Protein AF-A0A5K1CLY9-F1 (afdb_monomer_lite)

Structure (mmCIF, N/CA/C/O backbone):
data_AF-A0A5K1CLY9-F1
#
_entry.id   AF-A0A5K1CLY9-F1
#
loop_
_atom_site.group_PDB
_atom_site.id
_atom_site.type_symbol
_atom_site.label_atom_id
_atom_site.label_alt_id
_atom_site.label_comp_id
_atom_site.label_asym_id
_atom_site.label_entity_id
_atom_site.label_seq_id
_atom_site.pdbx_PDB_ins_code
_atom_site.Cartn_x
_atom_site.Cartn_y
_atom_site.Cartn_z
_atom_site.occupancy
_atom_site.B_iso_or_equiv
_atom_site.auth_seq_id
_atom_site.auth_comp_id
_atom_site.auth_asym_id
_atom_site.auth_atom_id
_atom_site.pdbx_PDB_model_num
ATOM 1 N N . LYS A 1 1 ? 11.646 -19.4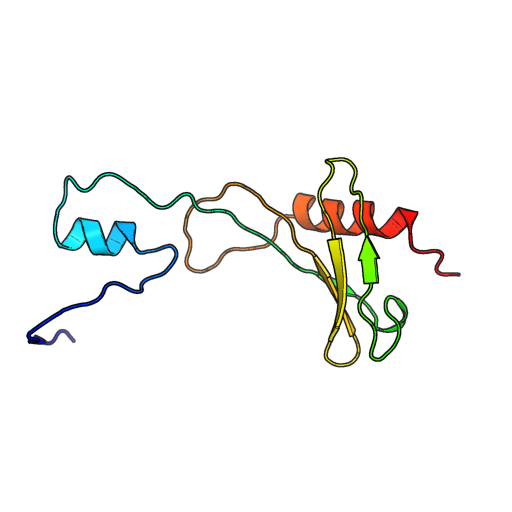06 -21.371 1.00 83.62 1 LYS A N 1
ATOM 2 C CA . LYS A 1 1 ? 11.862 -19.312 -22.835 1.00 83.62 1 LYS A CA 1
ATOM 3 C C . LYS A 1 1 ? 11.765 -17.842 -23.182 1.00 83.62 1 LYS A C 1
ATOM 5 O O . LYS A 1 1 ? 10.761 -17.243 -22.827 1.00 83.62 1 LYS A O 1
ATOM 10 N N . GLU A 1 2 ? 12.810 -17.274 -23.761 1.00 93.75 2 GLU A N 1
ATOM 11 C CA . GLU A 1 2 ? 12.863 -15.852 -24.111 1.00 93.75 2 GLU A CA 1
ATOM 12 C C . GLU A 1 2 ? 12.391 -15.647 -25.554 1.00 93.75 2 GLU A C 1
ATOM 14 O O . GLU A 1 2 ? 12.412 -16.592 -26.352 1.00 93.75 2 GLU A O 1
ATOM 19 N N . PHE A 1 3 ? 11.902 -14.446 -25.859 1.00 96.06 3 PHE A N 1
ATOM 20 C CA . PHE A 1 3 ? 11.461 -14.055 -27.194 1.00 96.06 3 PHE A CA 1
ATOM 21 C C . PHE A 1 3 ? 11.641 -12.550 -27.399 1.00 96.06 3 PHE A C 1
ATOM 23 O O . PHE A 1 3 ? 11.435 -11.764 -26.474 1.00 96.06 3 PHE A O 1
ATOM 30 N N . ASP A 1 4 ? 11.986 -12.165 -28.624 1.00 96.50 4 ASP A N 1
ATOM 31 C CA . ASP A 1 4 ? 12.149 -10.765 -29.008 1.00 96.50 4 ASP A CA 1
ATOM 32 C C . ASP A 1 4 ? 10.793 -10.122 -29.327 1.00 96.50 4 ASP A C 1
ATOM 34 O O . ASP A 1 4 ? 9.933 -10.722 -29.980 1.00 96.50 4 ASP A O 1
ATOM 38 N N . VAL A 1 5 ? 10.605 -8.878 -28.879 1.00 96.19 5 VAL A N 1
ATOM 39 C CA . VAL A 1 5 ? 9.398 -8.076 -29.126 1.00 96.19 5 VAL A CA 1
ATOM 40 C C . VAL A 1 5 ? 9.807 -6.718 -29.686 1.00 96.19 5 VAL A C 1
ATOM 42 O O . VAL A 1 5 ? 10.687 -6.057 -29.142 1.00 96.19 5 VAL A O 1
ATOM 45 N N . TYR A 1 6 ? 9.135 -6.276 -30.751 1.00 97.00 6 TYR A N 1
ATOM 46 C CA . TYR A 1 6 ? 9.404 -5.001 -31.420 1.00 97.00 6 TYR A CA 1
ATOM 47 C C . TYR A 1 6 ? 8.166 -4.103 -31.381 1.00 97.00 6 TYR A C 1
ATOM 49 O O . TYR A 1 6 ? 7.052 -4.553 -31.650 1.00 97.00 6 TYR A O 1
ATOM 57 N N . ALA A 1 7 ? 8.357 -2.818 -31.085 1.00 97.44 7 ALA A N 1
ATOM 58 C CA . ALA A 1 7 ? 7.294 -1.818 -31.059 1.00 97.44 7 ALA A CA 1
ATOM 59 C C . ALA A 1 7 ? 7.830 -0.448 -31.495 1.00 97.44 7 ALA A C 1
ATOM 61 O O . ALA A 1 7 ? 9.021 -0.172 -31.374 1.00 97.44 7 ALA A O 1
ATOM 62 N N . LYS A 1 8 ? 6.944 0.433 -31.983 1.00 98.31 8 LYS A N 1
ATOM 63 C CA . LYS A 1 8 ? 7.310 1.828 -32.305 1.00 98.31 8 LYS A CA 1
ATOM 64 C C . LYS A 1 8 ? 7.540 2.674 -31.049 1.00 98.31 8 LYS A C 1
ATOM 66 O O . LYS A 1 8 ? 8.300 3.632 -31.093 1.00 98.31 8 LYS A O 1
ATOM 71 N N . VAL A 1 9 ? 6.842 2.342 -29.964 1.00 97.88 9 VAL A N 1
ATOM 72 C CA . VAL A 1 9 ? 6.873 3.041 -28.675 1.00 97.88 9 VAL A CA 1
ATOM 73 C C . VAL A 1 9 ? 6.718 2.000 -27.568 1.00 97.88 9 VAL A C 1
ATOM 75 O O . VAL A 1 9 ? 5.923 1.071 -27.712 1.00 97.88 9 VAL A O 1
ATOM 78 N N . ILE A 1 10 ? 7.458 2.169 -26.472 1.00 95.75 10 ILE A N 1
ATOM 79 C CA . ILE A 1 10 ? 7.376 1.343 -25.262 1.00 95.75 10 ILE A CA 1
ATOM 80 C C . ILE A 1 10 ? 6.988 2.258 -24.098 1.00 95.75 10 ILE A C 1
ATOM 82 O O . ILE A 1 10 ? 7.607 3.303 -23.905 1.00 95.75 10 ILE A O 1
ATOM 86 N N . VAL A 1 11 ? 5.969 1.872 -23.325 1.00 97.19 11 VAL A N 1
ATOM 87 C CA . VAL A 1 11 ? 5.524 2.600 -22.126 1.00 97.19 11 VAL A CA 1
ATOM 88 C C . VAL A 1 11 ? 5.855 1.770 -20.890 1.00 97.19 11 VAL A C 1
ATOM 90 O O . VAL A 1 11 ? 5.418 0.627 -20.775 1.00 97.19 11 VAL A O 1
ATOM 93 N N . ASN A 1 12 ? 6.607 2.352 -19.955 1.00 96.94 12 ASN A N 1
ATOM 94 C CA . ASN A 1 12 ? 6.871 1.747 -18.652 1.00 96.94 12 ASN A CA 1
ATOM 95 C C . ASN A 1 12 ? 5.737 2.095 -17.674 1.00 96.94 12 ASN A C 1
ATOM 97 O O . ASN A 1 12 ? 5.650 3.226 -17.204 1.00 96.94 12 ASN A O 1
ATOM 101 N N . ALA A 1 13 ? 4.888 1.114 -17.370 1.00 97.31 13 ALA A N 1
ATOM 102 C CA . ALA A 1 13 ? 3.798 1.217 -16.398 1.00 97.31 13 ALA A CA 1
ATOM 103 C C . ALA A 1 13 ? 3.991 0.243 -15.217 1.00 97.31 13 ALA A C 1
ATOM 105 O O . ALA A 1 13 ? 3.028 -0.312 -14.696 1.00 97.31 13 ALA A O 1
ATOM 106 N N . ALA A 1 14 ? 5.239 0.006 -14.798 1.00 96.50 14 ALA A N 1
ATOM 107 C CA . ALA A 1 14 ? 5.588 -1.004 -13.793 1.00 96.50 14 ALA A CA 1
ATOM 108 C C . ALA A 1 14 ? 5.314 -0.594 -12.325 1.00 96.50 14 ALA A C 1
ATOM 110 O O . ALA A 1 14 ? 5.788 -1.253 -11.399 1.00 96.50 14 ALA A O 1
ATOM 111 N N . GLY A 1 15 ? 4.568 0.492 -12.090 1.00 96.19 15 GLY A N 1
ATOM 112 C CA . GLY A 1 15 ? 4.206 0.967 -10.750 1.00 96.19 15 GLY A CA 1
ATOM 113 C C . GLY A 1 15 ? 5.437 1.191 -9.853 1.00 96.19 15 GLY A C 1
ATOM 114 O O . GLY A 1 15 ? 6.349 1.909 -10.273 1.00 96.19 15 GLY A O 1
ATOM 115 N N . PRO A 1 16 ? 5.515 0.578 -8.653 1.00 96.50 16 PRO A N 1
ATOM 116 C CA . PRO A 1 16 ? 6.668 0.742 -7.763 1.00 96.50 16 PRO A CA 1
ATOM 117 C C . PRO A 1 16 ? 7.980 0.238 -8.388 1.00 96.50 16 PRO A C 1
ATOM 119 O O . PRO A 1 16 ? 9.048 0.728 -8.048 1.00 96.50 16 PRO A O 1
ATOM 122 N N . PHE A 1 17 ? 7.923 -0.672 -9.365 1.00 97.00 17 PHE A N 1
ATOM 123 C CA . PHE A 1 17 ? 9.096 -1.208 -10.062 1.00 97.00 17 PHE A CA 1
ATOM 124 C C . PHE A 1 17 ? 9.572 -0.324 -11.226 1.00 97.00 17 PHE A C 1
ATOM 126 O O . PHE A 1 17 ? 10.439 -0.728 -11.997 1.00 97.00 17 PHE A O 1
ATOM 133 N N . CYS A 1 18 ? 9.029 0.886 -11.388 1.00 97.25 18 CYS A N 1
ATOM 134 C CA . CYS A 1 18 ? 9.380 1.773 -12.497 1.00 97.25 18 CYS A CA 1
ATOM 135 C C . CYS A 1 18 ? 10.899 1.984 -12.626 1.00 97.25 18 CYS A C 1
ATOM 137 O O . CYS A 1 18 ? 11.438 1.866 -13.728 1.00 97.25 18 CYS A O 1
ATOM 139 N N . ASP A 1 19 ? 11.602 2.210 -11.513 1.00 97.00 19 ASP A N 1
ATOM 140 C CA . ASP A 1 19 ? 13.049 2.448 -11.522 1.00 97.00 19 ASP A CA 1
ATOM 141 C C . ASP A 1 19 ? 13.875 1.217 -11.911 1.00 97.00 19 ASP A C 1
ATOM 143 O O . ASP A 1 19 ? 14.915 1.370 -12.552 1.00 97.00 19 ASP A O 1
ATOM 147 N N . SER A 1 20 ? 13.422 -0.005 -11.602 1.00 95.75 20 SER A N 1
ATOM 148 C CA . SER A 1 20 ? 14.138 -1.209 -12.049 1.00 95.75 20 SER A CA 1
ATOM 149 C C . SER A 1 20 ? 14.057 -1.358 -13.568 1.00 95.75 20 SER A C 1
ATOM 151 O O . SER A 1 20 ? 15.072 -1.627 -14.205 1.00 95.75 20 SER A O 1
ATOM 153 N N . VAL A 1 21 ? 12.891 -1.078 -14.158 1.00 96.69 21 VAL A N 1
ATOM 154 C CA . VAL A 1 21 ? 12.697 -1.089 -15.615 1.00 96.69 21 VAL A CA 1
ATOM 155 C C . VAL A 1 21 ? 13.473 0.046 -16.288 1.00 96.69 21 VAL A C 1
ATOM 157 O O . VAL A 1 21 ? 14.100 -0.175 -17.321 1.00 96.69 21 VAL A O 1
ATOM 160 N N . ARG A 1 22 ? 13.505 1.251 -15.699 1.00 97.31 22 ARG A N 1
ATOM 161 C CA . ARG A 1 22 ? 14.313 2.373 -16.220 1.00 97.31 22 ARG A CA 1
ATOM 162 C C . ARG A 1 22 ? 15.797 2.012 -16.286 1.00 97.31 22 ARG A C 1
ATOM 164 O O . ARG A 1 22 ? 16.431 2.259 -17.309 1.00 97.31 22 ARG A O 1
ATOM 171 N N . ARG A 1 23 ? 16.315 1.339 -15.254 1.00 97.12 23 ARG A N 1
ATOM 172 C CA . ARG A 1 23 ? 17.718 0.899 -15.189 1.00 97.12 23 ARG A CA 1
ATOM 173 C C . ARG A 1 23 ? 18.099 -0.196 -16.179 1.00 97.12 23 ARG A C 1
ATOM 175 O O . ARG A 1 23 ? 19.283 -0.379 -16.454 1.00 97.12 23 ARG A O 1
ATOM 182 N N . MET A 1 24 ? 17.121 -0.903 -16.749 1.00 95.62 24 MET A N 1
ATOM 183 C CA . MET A 1 24 ? 17.372 -1.823 -17.863 1.00 95.62 24 MET A CA 1
ATOM 184 C C . MET A 1 24 ? 17.739 -1.074 -19.152 1.00 95.62 24 MET A C 1
ATOM 186 O O . MET A 1 24 ? 18.495 -1.608 -19.959 1.00 95.62 24 MET A O 1
ATOM 190 N N . ALA A 1 25 ? 17.211 0.142 -19.345 1.00 94.19 25 ALA A N 1
ATOM 191 C CA . ALA A 1 25 ? 17.496 0.985 -20.506 1.00 94.19 25 ALA A CA 1
ATOM 192 C C . ALA A 1 25 ? 18.685 1.933 -20.272 1.00 94.19 25 ALA A C 1
ATOM 194 O O . ALA A 1 25 ? 19.488 2.134 -21.180 1.00 94.19 25 ALA A O 1
ATOM 195 N N . ASP A 1 26 ? 18.808 2.486 -19.063 1.00 96.94 26 ASP A N 1
ATOM 196 C CA . ASP A 1 26 ? 19.876 3.407 -18.666 1.00 96.94 26 ASP A CA 1
ATOM 197 C C . ASP A 1 26 ? 20.348 3.102 -17.239 1.00 96.94 26 ASP A C 1
ATOM 199 O O . ASP A 1 26 ? 19.632 3.348 -16.267 1.00 96.94 26 ASP A O 1
ATOM 203 N N . LYS A 1 27 ? 21.566 2.569 -17.106 1.00 95.94 27 LYS A N 1
ATOM 204 C CA . LYS A 1 27 ? 22.116 2.131 -15.814 1.00 95.94 27 LYS A CA 1
ATOM 205 C C . LYS A 1 27 ? 22.333 3.278 -14.827 1.00 95.94 27 LYS A C 1
ATOM 207 O O . LYS A 1 27 ? 22.278 3.021 -13.626 1.00 95.94 27 LYS A O 1
ATOM 212 N N . ASP A 1 28 ? 22.528 4.498 -15.322 1.00 97.25 28 ASP A N 1
ATOM 213 C CA . ASP A 1 28 ? 22.800 5.688 -14.510 1.00 97.25 28 ASP A CA 1
ATOM 214 C C . ASP A 1 28 ? 21.512 6.468 -14.189 1.00 97.25 28 ASP A C 1
ATOM 216 O O . ASP A 1 28 ? 21.549 7.577 -13.660 1.00 97.25 28 ASP A O 1
ATOM 220 N N . ALA A 1 29 ? 20.342 5.888 -14.484 1.00 97.31 29 ALA A N 1
ATOM 221 C CA . ALA A 1 29 ? 19.062 6.496 -14.165 1.00 97.31 29 ALA A CA 1
ATOM 222 C C . ALA A 1 29 ? 18.891 6.698 -12.647 1.00 97.31 29 ALA A C 1
ATOM 224 O O . ALA A 1 29 ? 18.732 5.742 -11.871 1.00 97.31 29 ALA A O 1
ATOM 225 N N . GLU A 1 30 ? 18.835 7.970 -12.250 1.00 97.38 30 GLU A N 1
ATOM 226 C CA . GLU A 1 30 ? 18.536 8.388 -10.881 1.00 97.38 30 GLU A CA 1
ATOM 227 C C . GLU A 1 30 ? 17.139 7.913 -10.438 1.00 97.38 30 GLU A C 1
ATOM 229 O O . GLU A 1 30 ? 16.186 7.960 -11.238 1.00 97.38 30 GLU A O 1
ATOM 234 N N . PRO A 1 31 ? 16.992 7.448 -9.179 1.00 95.19 31 PRO A N 1
ATOM 235 C CA . PRO A 1 31 ? 15.716 6.985 -8.649 1.00 95.19 31 PRO A CA 1
ATOM 236 C C . PRO A 1 31 ? 14.700 8.128 -8.573 1.00 95.19 31 PRO A C 1
ATOM 238 O O . PRO A 1 31 ? 15.025 9.239 -8.160 1.00 95.19 31 PRO A O 1
ATOM 241 N N . ILE A 1 32 ? 13.455 7.833 -8.942 1.00 96.50 32 ILE A N 1
ATOM 242 C CA . ILE A 1 32 ? 12.325 8.769 -8.809 1.00 96.50 32 ILE A CA 1
ATOM 243 C C . ILE A 1 32 ? 11.207 8.211 -7.926 1.00 96.50 32 ILE A C 1
ATOM 245 O O . ILE A 1 32 ? 10.341 8.968 -7.492 1.00 96.50 32 ILE A O 1
ATOM 249 N N . ILE A 1 33 ? 11.194 6.900 -7.672 1.00 96.56 33 ILE A N 1
ATOM 250 C CA . ILE A 1 33 ? 10.180 6.261 -6.838 1.00 96.56 33 ILE A CA 1
ATOM 251 C C . ILE A 1 33 ? 10.584 6.366 -5.365 1.00 96.56 33 ILE A C 1
ATOM 253 O O . ILE A 1 33 ? 11.650 5.899 -4.969 1.00 96.56 33 ILE A O 1
ATOM 257 N N . CYS A 1 34 ? 9.690 6.928 -4.550 1.00 96.25 34 CYS A N 1
ATOM 258 C CA . CYS A 1 34 ? 9.751 6.869 -3.091 1.00 96.25 34 CYS A CA 1
ATOM 259 C C . CYS A 1 34 ? 8.677 5.880 -2.599 1.00 96.25 34 CYS A C 1
ATOM 261 O O . CYS A 1 34 ? 7.495 6.231 -2.579 1.00 96.25 34 CYS A O 1
ATOM 263 N N . PRO A 1 35 ? 9.038 4.619 -2.313 1.00 95.50 35 PRO A N 1
ATOM 264 C CA . PRO A 1 35 ? 8.072 3.593 -1.933 1.00 95.50 35 PRO A CA 1
ATOM 265 C C . PRO A 1 35 ? 7.527 3.798 -0.512 1.00 95.50 35 PRO A C 1
ATOM 267 O O . PRO A 1 35 ? 8.281 3.919 0.453 1.00 95.50 35 PRO A O 1
ATOM 270 N N . SER A 1 36 ? 6.203 3.734 -0.388 1.00 95.06 36 SER A N 1
ATOM 271 C CA . SER A 1 36 ? 5.499 3.645 0.892 1.00 95.06 36 SER A CA 1
ATOM 272 C C . SER A 1 36 ? 4.612 2.397 0.922 1.00 95.06 36 SER A C 1
ATOM 274 O O . SER A 1 36 ? 4.041 2.004 -0.099 1.00 95.06 36 SER A O 1
ATOM 276 N N . SER A 1 37 ? 4.549 1.761 2.090 1.00 94.81 37 SER A N 1
ATOM 277 C CA . SER A 1 37 ? 3.659 0.653 2.420 1.00 94.81 37 SER A CA 1
ATOM 278 C C . SER A 1 37 ? 2.452 1.166 3.196 1.00 94.81 37 SER A C 1
ATOM 280 O O . SER A 1 37 ? 2.572 2.068 4.025 1.00 94.81 37 SER A O 1
ATOM 282 N N . GLY A 1 38 ? 1.301 0.548 2.952 1.00 95.56 38 GLY A N 1
ATOM 283 C CA . GLY A 1 38 ? 0.080 0.785 3.704 1.00 95.56 38 GLY A CA 1
ATOM 284 C C . GLY A 1 38 ? -0.710 -0.506 3.852 1.00 95.56 38 GLY A C 1
ATOM 285 O O . GLY A 1 38 ? -0.847 -1.270 2.892 1.00 95.56 38 GLY A O 1
ATOM 286 N N . VAL A 1 39 ? -1.233 -0.753 5.050 1.00 96.81 39 VAL A N 1
ATOM 287 C CA . VAL A 1 39 ? -1.986 -1.971 5.371 1.00 96.81 39 VAL A CA 1
ATOM 288 C C . VAL A 1 39 ? -3.444 -1.662 5.680 1.00 96.81 39 VAL A C 1
ATOM 290 O O . VAL A 1 39 ? -3.798 -0.561 6.100 1.00 96.81 39 VAL A O 1
ATOM 293 N N . HIS A 1 40 ? -4.294 -2.667 5.494 1.00 97.44 40 HIS A N 1
ATOM 294 C CA . HIS A 1 40 ? -5.671 -2.657 5.971 1.00 97.44 40 HIS A CA 1
ATOM 295 C C . HIS A 1 40 ? -5.940 -3.940 6.754 1.00 97.44 40 HIS A C 1
ATOM 297 O O . HIS A 1 40 ? -5.416 -5.001 6.411 1.00 97.44 40 HIS A O 1
ATOM 303 N N . ILE A 1 41 ? -6.795 -3.850 7.768 1.00 97.06 41 ILE A N 1
ATOM 304 C CA . ILE A 1 41 ? -7.257 -4.997 8.553 1.00 97.06 41 ILE A CA 1
ATOM 305 C C . ILE A 1 41 ? -8.745 -5.247 8.307 1.00 97.06 41 ILE A C 1
ATOM 307 O O . ILE A 1 41 ? -9.502 -4.332 7.975 1.00 97.06 41 ILE A O 1
ATOM 311 N N . ILE A 1 42 ? -9.164 -6.499 8.483 1.00 97.06 42 ILE A N 1
ATOM 312 C CA . ILE A 1 42 ? -10.565 -6.910 8.383 1.00 97.06 42 ILE A CA 1
ATOM 313 C C . ILE A 1 42 ? -11.101 -7.180 9.782 1.00 97.06 42 ILE A C 1
ATOM 315 O O . ILE A 1 42 ? -10.564 -8.002 10.521 1.00 97.06 42 ILE A O 1
ATOM 319 N N . LEU A 1 43 ? -12.193 -6.508 10.115 1.00 94.94 43 LEU A N 1
ATOM 320 C CA . LEU A 1 43 ? -12.909 -6.623 11.375 1.00 94.94 43 LEU A CA 1
ATOM 321 C C . LEU A 1 43 ? -14.320 -7.185 11.128 1.00 94.94 43 LEU A C 1
ATOM 323 O O . LEU A 1 43 ? -14.815 -7.174 9.995 1.00 94.94 43 LEU A O 1
ATOM 327 N N . PRO A 1 44 ? -15.001 -7.679 12.173 1.00 94.62 44 PRO A N 1
ATOM 328 C CA . PRO A 1 44 ? -16.423 -8.000 12.108 1.00 94.62 44 PRO A CA 1
ATOM 329 C C . PRO A 1 44 ? -17.292 -6.859 11.545 1.00 94.62 44 PRO A C 1
ATOM 331 O O . PRO A 1 44 ? -16.935 -5.681 11.593 1.00 94.62 44 PRO A O 1
ATOM 334 N N . ASP A 1 45 ? -18.4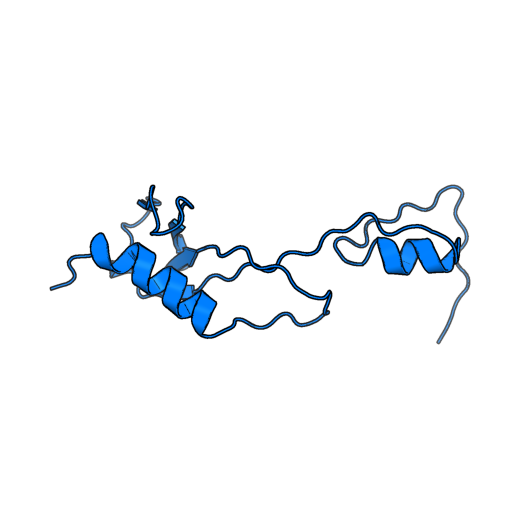42 -7.217 10.984 1.00 92.19 45 ASP A N 1
ATOM 335 C CA . ASP A 1 45 ? -19.400 -6.291 10.367 1.00 92.19 45 ASP A CA 1
ATOM 336 C C . ASP A 1 45 ? -19.956 -5.256 11.344 1.00 92.19 45 ASP A C 1
ATOM 338 O O . ASP A 1 45 ? -20.069 -4.094 10.985 1.00 92.19 45 ASP A O 1
ATOM 342 N N . TYR A 1 46 ? -20.202 -5.633 12.599 1.00 90.56 46 TYR A N 1
ATOM 343 C CA . TYR A 1 46 ? -20.763 -4.738 13.616 1.00 90.56 46 TYR A CA 1
ATOM 344 C C . TYR A 1 46 ? -19.892 -3.511 13.961 1.00 90.56 46 TYR A C 1
ATOM 346 O O . TYR A 1 46 ? -20.328 -2.650 14.724 1.00 90.56 46 TYR A O 1
ATOM 354 N N . TYR A 1 47 ? -18.679 -3.405 13.409 1.00 91.12 47 TYR A N 1
ATOM 355 C CA . TYR A 1 47 ? -17.818 -2.225 13.520 1.00 91.12 47 TYR A CA 1
ATOM 356 C C . TYR A 1 47 ? -18.110 -1.130 12.480 1.00 91.12 47 TYR A C 1
ATOM 358 O O . TYR A 1 47 ? -17.607 -0.018 12.631 1.00 91.12 47 TYR A O 1
ATOM 366 N N . SER A 1 48 ? -18.914 -1.395 11.446 1.00 90.00 48 SER A N 1
ATOM 367 C CA . SER A 1 48 ? -19.378 -0.369 10.506 1.00 90.00 48 SER A CA 1
ATOM 368 C C . SER A 1 48 ? -20.864 -0.546 10.167 1.00 90.00 48 SER A C 1
ATOM 370 O O . SER A 1 48 ? -21.334 -1.672 10.013 1.00 90.00 48 SER A O 1
ATOM 372 N N . PRO A 1 49 ? -21.646 0.542 10.055 1.00 86.06 49 PRO A N 1
ATOM 373 C CA . PRO A 1 49 ? -23.026 0.441 9.601 1.00 86.06 49 PRO A CA 1
ATOM 374 C C . PRO A 1 49 ? -23.099 -0.041 8.148 1.00 86.06 49 PRO A C 1
ATOM 376 O O . PRO A 1 49 ? -22.270 0.316 7.309 1.00 86.06 49 PRO A O 1
ATOM 379 N N . GLU A 1 50 ? -24.139 -0.804 7.820 1.00 85.25 50 GLU A N 1
ATOM 380 C CA . GLU A 1 50 ? -24.367 -1.244 6.446 1.00 85.25 50 GLU A CA 1
ATOM 381 C C . GLU A 1 50 ? -24.582 -0.040 5.512 1.00 85.25 50 GLU A C 1
ATOM 383 O O . GLU A 1 50 ? -25.342 0.882 5.810 1.00 85.25 50 GLU A O 1
ATOM 388 N N . GLY A 1 51 ? -23.885 -0.033 4.372 1.00 85.56 51 GLY A N 1
ATOM 389 C CA . GLY A 1 51 ? -24.011 1.015 3.355 1.00 85.56 51 GLY A CA 1
ATOM 390 C C . GLY A 1 51 ? -23.387 2.370 3.714 1.00 85.56 51 GLY A C 1
ATOM 391 O O . GLY A 1 51 ? -23.512 3.303 2.921 1.00 85.56 51 GLY A O 1
ATOM 392 N N . MET A 1 52 ? -22.698 2.500 4.855 1.00 89.56 52 MET A N 1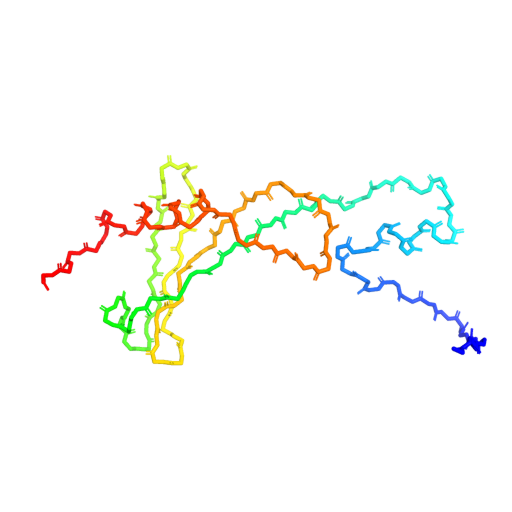
ATOM 393 C CA . MET A 1 52 ? -22.068 3.754 5.278 1.00 89.56 52 MET A CA 1
ATOM 394 C C . MET A 1 52 ? -20.614 3.550 5.714 1.00 89.56 52 MET A C 1
ATOM 396 O O . MET A 1 52 ? -20.322 2.768 6.613 1.00 89.56 52 MET A O 1
ATOM 400 N N . GLY A 1 53 ? -19.699 4.310 5.108 1.00 90.75 53 GLY A N 1
ATOM 401 C CA . GLY A 1 53 ? -18.313 4.406 5.564 1.00 90.75 53 GLY A CA 1
ATOM 402 C C . GLY A 1 53 ? -18.161 5.390 6.724 1.00 90.75 53 GLY A C 1
ATOM 403 O O . GLY A 1 53 ? -18.806 6.440 6.743 1.00 90.75 53 GLY A O 1
ATOM 404 N N . LEU A 1 54 ? -17.286 5.066 7.671 1.00 91.75 54 LEU A N 1
ATOM 405 C CA . LEU A 1 54 ? -16.891 5.946 8.765 1.00 91.75 54 LEU A CA 1
ATOM 406 C C . LEU A 1 54 ? -15.491 6.505 8.518 1.00 91.75 54 LEU A C 1
ATOM 408 O O . LEU A 1 54 ? -14.634 5.859 7.911 1.00 91.75 54 LEU A O 1
ATOM 412 N N . ILE A 1 55 ? -15.268 7.708 9.033 1.00 92.38 55 ILE A N 1
ATOM 413 C CA . ILE A 1 55 ? -13.980 8.388 9.019 1.00 92.38 55 ILE A CA 1
ATOM 414 C C . ILE A 1 55 ? -13.576 8.695 10.459 1.00 92.38 55 ILE A C 1
ATOM 416 O O . ILE A 1 55 ? -14.334 9.311 11.208 1.00 92.38 55 ILE A O 1
ATOM 420 N N . VAL A 1 56 ? -12.375 8.272 10.835 1.00 89.06 56 VAL A N 1
ATOM 421 C CA . VAL A 1 56 ? -11.699 8.663 12.070 1.00 89.06 56 VAL A CA 1
ATOM 422 C C . VAL A 1 56 ? -10.766 9.821 11.716 1.00 89.06 56 VAL A C 1
ATOM 424 O O . VAL A 1 56 ? -9.721 9.596 11.104 1.00 89.06 56 VAL A O 1
ATOM 427 N N . PRO A 1 57 ? -11.141 11.076 12.030 1.00 84.12 57 PRO A N 1
ATOM 428 C CA . PRO A 1 57 ? -10.509 12.256 11.443 1.00 84.12 57 PRO A CA 1
ATOM 429 C C . PRO A 1 57 ? -9.170 12.633 12.086 1.00 84.12 57 PRO A C 1
ATOM 431 O O . PRO A 1 57 ? -8.499 13.532 11.584 1.00 84.12 57 PRO A O 1
ATOM 434 N N . LYS A 1 58 ? -8.808 12.028 13.224 1.00 80.81 58 LYS A N 1
ATOM 435 C CA . LYS A 1 58 ? -7.581 12.368 13.942 1.00 80.81 58 LYS A CA 1
ATOM 436 C C . LYS A 1 58 ? -7.023 11.162 14.689 1.00 80.81 58 LYS A C 1
ATOM 438 O O . LYS A 1 58 ? -7.431 10.874 15.809 1.00 80.81 58 LYS A O 1
ATOM 443 N N . THR A 1 59 ? -6.054 10.495 14.078 1.00 79.94 59 THR A N 1
ATOM 444 C CA . THR A 1 59 ? -5.156 9.564 14.773 1.00 79.94 59 THR A CA 1
ATOM 445 C C . THR A 1 59 ? -4.176 10.342 15.667 1.00 79.94 59 THR A C 1
ATOM 447 O O . THR A 1 59 ? -4.063 11.571 15.582 1.00 79.94 59 THR A O 1
ATOM 450 N N . LYS A 1 60 ? -3.407 9.633 16.506 1.00 75.44 60 LYS A N 1
ATOM 451 C CA . LYS A 1 60 ? -2.381 10.231 17.389 1.00 75.44 60 LYS A CA 1
ATOM 452 C C . LYS A 1 60 ? -1.342 11.079 16.634 1.00 75.44 60 LYS A C 1
ATOM 454 O O . LYS A 1 60 ? -0.808 12.026 17.202 1.00 75.44 60 LYS A O 1
ATOM 459 N N . ASP A 1 61 ? -1.092 10.770 15.364 1.00 80.25 61 ASP A N 1
ATOM 460 C CA . ASP A 1 61 ? -0.141 11.464 14.487 1.00 80.25 61 ASP A CA 1
ATOM 461 C C . ASP A 1 61 ? -0.797 12.385 13.439 1.00 80.25 61 ASP A C 1
ATOM 463 O O . ASP A 1 61 ? -0.107 12.942 12.590 1.00 80.25 61 ASP A O 1
ATOM 467 N N . GLY A 1 62 ? -2.117 12.595 13.510 1.00 82.44 62 GLY A N 1
ATOM 468 C CA . GLY A 1 62 ? -2.841 13.529 12.639 1.00 82.44 62 GLY A CA 1
ATOM 469 C C . GLY A 1 62 ? -3.250 12.975 11.271 1.00 82.44 62 GLY A C 1
ATOM 470 O O . GLY A 1 62 ? -3.762 13.731 10.447 1.00 82.44 62 GLY A O 1
ATOM 471 N N . ARG A 1 63 ? -3.062 11.675 11.032 1.00 87.69 63 ARG A N 1
ATOM 472 C CA . ARG A 1 63 ? -3.625 10.950 9.887 1.00 87.69 63 ARG A CA 1
ATOM 473 C C . ARG A 1 63 ? -5.119 10.656 10.083 1.00 87.69 63 ARG A C 1
ATOM 475 O O . ARG A 1 6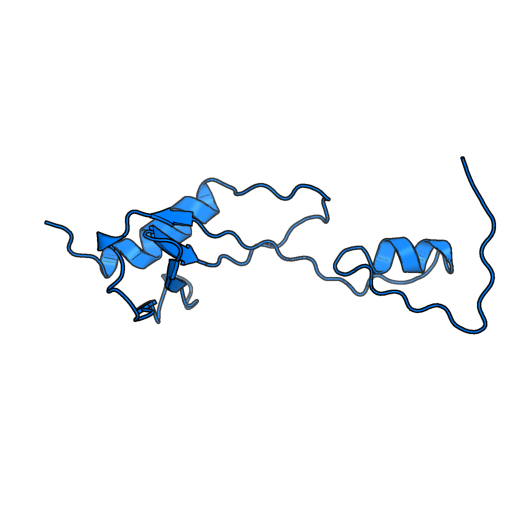3 ? -5.717 10.917 11.130 1.00 87.69 63 ARG A O 1
ATOM 482 N N . VAL A 1 64 ? -5.714 10.107 9.029 1.00 90.56 64 VAL A N 1
ATOM 483 C CA . VAL A 1 64 ? -7.115 9.691 8.963 1.00 90.56 64 VAL A CA 1
ATOM 484 C C . VAL A 1 64 ? -7.175 8.186 8.736 1.00 90.56 64 VAL A C 1
ATOM 486 O O . VAL A 1 64 ? -6.436 7.663 7.905 1.00 90.56 64 VAL A O 1
ATOM 489 N N . VAL A 1 65 ? -8.085 7.511 9.434 1.00 93.69 65 VAL A N 1
ATOM 490 C CA . VAL A 1 65 ? -8.410 6.096 9.205 1.00 93.69 65 VAL A CA 1
ATOM 491 C C . VAL A 1 65 ? -9.858 5.992 8.737 1.00 93.69 65 VAL A C 1
ATOM 493 O O . VAL A 1 65 ? -10.744 6.666 9.258 1.00 93.69 65 VAL A O 1
ATOM 496 N N . PHE A 1 66 ? -10.107 5.151 7.744 1.00 95.00 66 PHE A N 1
ATOM 497 C CA . PHE A 1 66 ? -11.435 4.807 7.259 1.00 95.00 66 PHE A CA 1
ATOM 498 C C . PHE A 1 66 ? -11.869 3.464 7.828 1.00 95.00 66 PHE A C 1
ATOM 500 O O . PHE A 1 66 ? -11.049 2.564 7.993 1.00 95.00 66 PHE A O 1
ATOM 507 N N .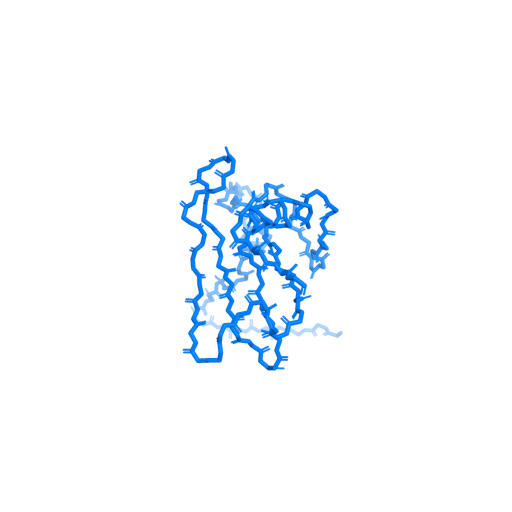 MET A 1 67 ? -13.169 3.323 8.072 1.00 95.06 67 MET A N 1
ATOM 508 C CA . MET A 1 67 ? -13.809 2.038 8.335 1.00 95.06 67 MET A CA 1
ATOM 509 C C . MET A 1 67 ? -14.940 1.860 7.330 1.00 95.06 67 MET A C 1
ATOM 511 O O . MET A 1 67 ? -15.902 2.628 7.332 1.00 95.06 67 MET A O 1
ATOM 515 N N . LEU A 1 68 ? -14.808 0.886 6.437 1.00 95.38 68 LEU A N 1
ATOM 516 C CA . LEU A 1 68 ? -15.705 0.710 5.301 1.00 95.38 68 LEU A CA 1
ATOM 517 C C . LEU A 1 68 ? -16.393 -0.659 5.366 1.00 95.38 68 LEU A C 1
ATOM 519 O O . LEU A 1 68 ? -15.695 -1.665 5.520 1.00 95.38 68 LEU A O 1
ATOM 523 N N . PRO A 1 69 ? -17.723 -0.738 5.190 1.00 95.06 69 PRO A N 1
ATOM 524 C CA . PRO A 1 69 ? -18.397 -2.018 5.038 1.00 95.06 69 PRO A CA 1
ATOM 525 C C . PRO A 1 69 ? -17.956 -2.670 3.721 1.00 95.06 69 PRO A C 1
ATOM 527 O O . PRO A 1 69 ? -18.108 -2.099 2.639 1.00 95.06 69 PRO A O 1
ATOM 530 N N . TRP A 1 70 ? -17.400 -3.877 3.800 1.00 94.81 70 TRP A N 1
ATOM 531 C CA . TRP A 1 70 ? -16.894 -4.627 2.654 1.00 94.81 70 TRP A CA 1
ATOM 532 C C . TRP A 1 70 ? -17.151 -6.124 2.828 1.00 94.81 70 TRP A C 1
ATOM 534 O O . TRP A 1 70 ? -16.663 -6.742 3.769 1.00 94.81 70 TRP A O 1
ATOM 544 N N . LEU A 1 71 ? -17.933 -6.711 1.913 1.00 94.06 71 LEU A N 1
ATOM 545 C CA . LEU A 1 71 ? -18.243 -8.150 1.868 1.00 94.06 71 LEU A CA 1
ATOM 546 C C . LEU A 1 71 ? -18.737 -8.739 3.210 1.00 94.06 71 LEU A C 1
ATOM 548 O O . LEU A 1 71 ? -18.316 -9.821 3.614 1.00 94.06 71 LEU A O 1
ATOM 552 N N . GLY A 1 72 ? -19.634 -8.029 3.907 1.00 92.44 72 GLY A N 1
ATOM 553 C CA . GLY A 1 72 ? -20.172 -8.473 5.204 1.00 92.44 72 GLY A CA 1
ATOM 554 C C . GLY A 1 72 ? -19.149 -8.419 6.343 1.00 92.44 72 GLY A C 1
ATOM 555 O O . GLY A 1 72 ? -19.234 -9.189 7.297 1.00 92.44 72 GLY A O 1
ATOM 556 N N . ARG A 1 73 ? -18.137 -7.558 6.211 1.00 95.69 73 ARG A N 1
ATOM 557 C CA . ARG A 1 73 ? -17.090 -7.258 7.192 1.00 95.69 73 ARG A CA 1
ATOM 558 C C . ARG A 1 73 ? -16.812 -5.756 7.192 1.00 95.69 73 ARG A C 1
ATOM 560 O O . ARG A 1 73 ? -17.343 -5.027 6.358 1.00 95.69 73 ARG A O 1
ATOM 567 N N . THR A 1 74 ? -15.944 -5.309 8.089 1.00 95.25 74 THR A N 1
ATOM 568 C CA . THR A 1 74 ? -15.449 -3.929 8.124 1.00 95.25 74 THR A CA 1
ATOM 569 C C . THR A 1 74 ? -13.973 -3.902 7.731 1.00 95.25 74 THR A C 1
ATOM 571 O O . THR A 1 74 ? -13.149 -4.513 8.404 1.00 95.25 74 THR A O 1
ATOM 574 N N . LEU A 1 75 ? -13.623 -3.197 6.658 1.00 96.81 75 LEU A N 1
ATOM 575 C CA . LEU A 1 75 ? -12.241 -2.905 6.269 1.00 96.81 75 LEU A CA 1
ATOM 576 C C . LEU A 1 75 ? -11.783 -1.631 6.990 1.00 96.81 75 LEU A C 1
ATOM 578 O O . LEU A 1 75 ? -12.404 -0.586 6.800 1.00 96.81 75 LEU A O 1
ATOM 582 N N . ALA A 1 76 ? -10.712 -1.700 7.780 1.00 96.31 76 ALA A N 1
ATOM 583 C CA . ALA A 1 76 ? -10.144 -0.546 8.479 1.00 96.31 76 ALA A CA 1
ATOM 584 C C . ALA A 1 76 ? -8.707 -0.256 8.018 1.00 96.31 76 ALA A C 1
ATOM 586 O O . ALA A 1 76 ? -7.904 -1.179 7.886 1.00 96.31 76 ALA A O 1
ATOM 587 N N . GLY A 1 77 ? -8.379 1.014 7.770 1.00 95.94 77 GLY A N 1
ATOM 588 C CA . GLY A 1 77 ? -7.052 1.433 7.297 1.00 95.94 77 GLY A CA 1
ATOM 589 C C . GLY A 1 77 ? -7.022 2.868 6.755 1.00 95.94 77 GLY A C 1
ATOM 590 O O . GLY A 1 77 ? -8.015 3.583 6.835 1.00 95.94 77 GLY A O 1
ATOM 591 N N . THR A 1 78 ? -5.914 3.361 6.204 1.00 94.81 78 THR A N 1
ATOM 592 C CA . THR A 1 78 ? -4.625 2.682 5.961 1.00 94.81 78 THR A CA 1
ATOM 593 C C . THR A 1 78 ? -3.516 3.217 6.871 1.00 94.81 78 THR A C 1
ATOM 595 O O . THR A 1 78 ? -3.688 4.231 7.548 1.00 94.81 78 THR A O 1
ATOM 598 N N . THR A 1 79 ? -2.361 2.558 6.847 1.00 94.50 79 THR A N 1
ATOM 599 C CA . THR A 1 79 ? -1.072 3.105 7.298 1.00 94.50 79 THR A CA 1
ATOM 600 C C . THR A 1 79 ? -0.279 3.724 6.143 1.00 94.50 79 THR A C 1
ATOM 602 O O . THR A 1 79 ? -0.692 3.660 4.983 1.00 94.50 79 THR A O 1
ATOM 605 N N . ASP A 1 80 ? 0.834 4.363 6.495 1.00 93.31 80 ASP A N 1
ATOM 606 C CA . ASP A 1 80 ? 1.814 4.974 5.595 1.00 93.31 80 ASP A CA 1
ATOM 607 C C . ASP A 1 80 ? 3.191 4.831 6.258 1.00 93.31 80 ASP A C 1
ATOM 609 O O . ASP A 1 80 ? 3.437 5.444 7.305 1.00 93.31 80 ASP A O 1
ATOM 613 N N . SER A 1 81 ? 4.027 3.962 5.691 1.00 91.81 81 SER A N 1
ATOM 614 C CA . SER A 1 81 ? 5.317 3.546 6.242 1.00 91.81 81 SER A CA 1
ATOM 615 C C . SER A 1 81 ? 6.355 3.470 5.123 1.00 91.81 81 SER A C 1
ATOM 617 O O . SER A 1 81 ? 6.159 2.767 4.131 1.00 91.81 81 SER A O 1
ATOM 619 N N . ASN A 1 82 ? 7.496 4.150 5.273 1.00 93.44 82 ASN A N 1
ATOM 620 C CA . ASN A 1 82 ? 8.590 4.029 4.306 1.00 93.44 82 ASN A CA 1
ATOM 621 C C . ASN A 1 82 ? 9.046 2.566 4.204 1.00 93.44 82 ASN A C 1
ATOM 623 O O . ASN A 1 82 ? 9.297 1.926 5.224 1.00 93.44 82 ASN A O 1
ATOM 627 N N . THR A 1 83 ? 9.192 2.052 2.984 1.00 94.44 83 THR A N 1
ATOM 628 C CA . THR A 1 83 ? 9.460 0.624 2.772 1.00 94.44 83 THR A CA 1
ATOM 629 C C . THR A 1 83 ? 10.492 0.376 1.680 1.00 94.44 83 THR A C 1
ATOM 631 O O . THR A 1 83 ? 10.925 1.282 0.977 1.00 94.44 83 THR A O 1
ATOM 634 N N . THR A 1 84 ? 10.901 -0.879 1.524 1.00 94.31 84 THR A N 1
ATOM 635 C CA . THR A 1 84 ? 11.632 -1.329 0.336 1.00 94.31 84 THR A CA 1
ATOM 636 C C . THR A 1 84 ? 10.660 -1.998 -0.626 1.00 94.31 84 THR A C 1
ATOM 638 O O . THR A 1 84 ? 9.675 -2.608 -0.216 1.00 94.31 84 THR A O 1
ATOM 641 N N . ILE A 1 85 ? 10.911 -1.873 -1.928 1.00 95.00 85 ILE A N 1
ATOM 642 C CA . ILE A 1 85 ? 10.035 -2.475 -2.933 1.00 95.00 85 ILE A CA 1
ATOM 643 C C . ILE A 1 85 ? 10.195 -3.997 -2.887 1.00 95.00 85 ILE A C 1
ATOM 645 O O . ILE A 1 85 ? 11.284 -4.526 -3.104 1.00 95.00 85 ILE A O 1
ATOM 649 N N . THR A 1 86 ? 9.087 -4.694 -2.666 1.00 94.31 86 THR A N 1
ATOM 650 C CA . THR A 1 86 ? 8.984 -6.153 -2.713 1.00 94.31 86 THR A CA 1
ATOM 651 C C . THR A 1 86 ? 7.742 -6.552 -3.507 1.00 94.31 86 THR A C 1
ATOM 653 O O . THR A 1 86 ? 6.768 -5.805 -3.583 1.00 94.31 86 THR A O 1
ATOM 656 N N . MET A 1 87 ? 7.774 -7.736 -4.117 1.00 94.69 87 MET A N 1
ATOM 657 C CA . MET A 1 87 ? 6.600 -8.328 -4.772 1.00 94.69 87 MET A CA 1
ATOM 658 C C . MET A 1 87 ? 5.545 -8.797 -3.765 1.00 94.69 87 MET A C 1
ATOM 660 O O . MET A 1 87 ? 4.387 -8.971 -4.133 1.00 94.69 87 MET A O 1
ATOM 664 N N . LEU A 1 88 ? 5.956 -9.032 -2.518 1.00 95.00 88 LEU A N 1
ATOM 665 C CA . LEU A 1 88 ? 5.131 -9.580 -1.448 1.00 95.00 88 LEU A CA 1
ATOM 666 C C . LEU A 1 88 ? 5.293 -8.692 -0.207 1.00 95.00 88 LEU A C 1
ATOM 668 O O . LEU A 1 88 ? 6.041 -9.057 0.698 1.00 95.00 88 LEU A O 1
ATOM 672 N N . PRO A 1 89 ? 4.705 -7.482 -0.191 1.00 94.50 89 PRO A N 1
ATOM 673 C CA . PRO A 1 89 ? 4.665 -6.680 1.023 1.00 94.50 89 PRO A CA 1
ATOM 674 C C . PRO A 1 89 ? 3.803 -7.398 2.065 1.00 94.50 89 PRO A C 1
ATOM 676 O O . PRO A 1 89 ? 2.741 -7.932 1.740 1.00 94.50 89 PRO A O 1
ATOM 679 N N . GLU A 1 90 ? 4.267 -7.408 3.307 1.00 94.62 90 GLU A N 1
ATOM 680 C CA . GLU A 1 90 ? 3.584 -8.042 4.432 1.00 94.62 90 GLU A CA 1
ATOM 681 C C . GLU A 1 90 ? 3.236 -6.983 5.478 1.00 94.62 90 GLU A C 1
ATOM 683 O O . GLU A 1 90 ? 3.982 -6.012 5.629 1.00 94.62 90 GLU A O 1
ATOM 688 N N . PRO A 1 91 ? 2.108 -7.134 6.189 1.00 94.25 91 PRO A N 1
ATOM 689 C CA . PRO A 1 91 ? 1.760 -6.212 7.252 1.00 94.25 91 PRO A CA 1
ATOM 690 C C . PRO A 1 91 ? 2.676 -6.406 8.459 1.00 94.25 91 PRO A C 1
ATOM 692 O O . PRO A 1 91 ? 2.974 -7.537 8.848 1.00 94.25 91 PRO A O 1
ATOM 695 N N . HIS A 1 92 ? 3.067 -5.301 9.087 1.00 93.88 92 HIS A N 1
ATOM 696 C CA . HIS A 1 92 ? 3.789 -5.335 10.352 1.00 93.88 92 HIS A CA 1
ATOM 697 C C . HIS A 1 92 ? 2.839 -5.169 11.549 1.00 93.88 92 HIS A C 1
ATOM 699 O O . HIS A 1 92 ? 1.783 -4.538 11.459 1.00 93.88 92 HIS A O 1
ATOM 705 N N . GLU A 1 93 ? 3.208 -5.753 12.692 1.00 95.38 93 GLU A N 1
ATOM 706 C CA . GLU A 1 93 ? 2.379 -5.744 13.908 1.00 95.38 93 GLU A CA 1
ATOM 707 C C . GLU A 1 93 ? 2.132 -4.322 14.444 1.00 95.38 93 GLU A C 1
ATOM 709 O O . GLU A 1 93 ? 1.055 -4.018 14.950 1.00 95.38 93 GLU A O 1
ATOM 714 N N . ASP A 1 94 ? 3.101 -3.420 14.296 1.00 94.56 94 ASP A N 1
ATOM 715 C CA . ASP A 1 94 ? 2.977 -2.011 14.675 1.00 94.56 94 ASP A CA 1
ATOM 716 C C . ASP A 1 94 ? 1.964 -1.255 13.805 1.00 94.56 94 ASP A C 1
ATOM 718 O O . ASP A 1 94 ? 1.225 -0.415 14.317 1.00 94.56 94 ASP A O 1
ATOM 722 N N . GLU A 1 95 ? 1.866 -1.584 12.516 1.00 94.62 95 GLU A N 1
ATOM 723 C CA . GLU A 1 95 ? 0.855 -1.029 11.614 1.00 94.62 95 GLU A CA 1
ATOM 724 C C . GLU A 1 95 ? -0.558 -1.521 11.960 1.00 94.62 95 GLU A C 1
ATOM 726 O O . GLU A 1 95 ? -1.518 -0.745 11.937 1.00 94.62 95 GLU A O 1
ATOM 731 N N . ILE A 1 96 ? -0.686 -2.796 12.343 1.00 95.25 96 ILE A N 1
ATOM 732 C CA . ILE A 1 96 ? -1.944 -3.367 12.846 1.00 95.25 96 ILE A CA 1
ATOM 733 C C . ILE A 1 96 ? -2.352 -2.650 14.135 1.00 95.25 96 ILE A C 1
ATOM 735 O O . ILE A 1 96 ? -3.478 -2.153 14.240 1.00 95.25 96 ILE A O 1
ATOM 739 N N . GLN A 1 97 ? -1.430 -2.543 15.095 1.00 94.69 97 GLN A N 1
ATOM 740 C CA . GLN A 1 97 ? -1.686 -1.877 16.366 1.00 94.69 97 GLN A CA 1
ATOM 741 C C . GLN A 1 97 ? -2.019 -0.396 16.168 1.00 94.69 97 GLN A C 1
ATOM 743 O O . GLN A 1 97 ? -2.909 0.113 16.841 1.00 94.69 97 GLN A O 1
ATOM 748 N N . PHE A 1 98 ? -1.377 0.287 15.215 1.00 93.75 98 PHE A N 1
ATOM 749 C CA . PHE A 1 98 ? -1.707 1.668 14.868 1.00 93.75 98 PHE A CA 1
ATOM 750 C C . PHE A 1 98 ? -3.178 1.818 14.461 1.00 93.75 98 PHE A C 1
ATOM 752 O O . PHE A 1 98 ? -3.857 2.723 14.950 1.00 93.75 98 PHE A O 1
ATOM 759 N N . ILE A 1 99 ? -3.685 0.934 13.594 1.00 94.31 99 ILE A N 1
ATOM 760 C CA . ILE A 1 99 ? -5.086 0.985 13.155 1.00 94.31 99 ILE A CA 1
ATOM 761 C C . ILE A 1 99 ? -6.021 0.709 14.336 1.00 94.31 99 ILE A C 1
ATOM 763 O O . ILE A 1 99 ? -6.993 1.442 14.516 1.00 94.31 99 ILE A O 1
ATOM 767 N N . LEU A 1 100 ? -5.726 -0.307 15.155 1.00 93.69 100 LEU A N 1
ATOM 768 C CA . LEU A 1 100 ? -6.534 -0.656 16.329 1.00 93.69 100 LEU A CA 1
ATOM 769 C C . LEU A 1 100 ? -6.582 0.483 17.354 1.00 93.69 100 LEU A C 1
ATOM 771 O O . LEU A 1 100 ? -7.663 0.851 17.815 1.00 93.69 100 LEU A O 1
ATOM 775 N N . ASP A 1 101 ? -5.434 1.087 17.654 1.00 91.94 101 ASP A N 1
ATOM 776 C CA . ASP A 1 101 ? -5.325 2.250 18.531 1.00 91.94 101 ASP A CA 1
ATOM 777 C C . ASP A 1 101 ? -6.163 3.413 17.998 1.00 91.94 101 ASP A C 1
ATOM 779 O O . ASP A 1 101 ? -6.919 4.020 18.753 1.00 91.94 101 ASP A O 1
ATOM 783 N N . ALA A 1 102 ? -6.064 3.700 16.696 1.00 91.94 102 ALA A N 1
ATOM 784 C CA . ALA A 1 102 ? -6.768 4.811 16.070 1.00 91.94 102 ALA A CA 1
ATOM 785 C C . ALA A 1 102 ? -8.292 4.680 16.164 1.00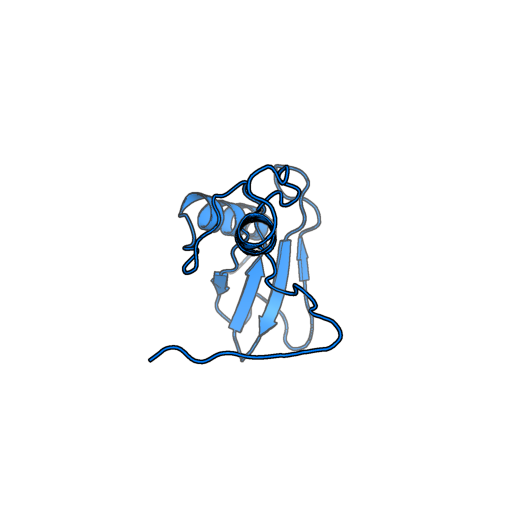 91.94 102 ALA A C 1
ATOM 787 O O . ALA A 1 102 ? -8.977 5.679 16.367 1.00 91.94 102 ALA A O 1
ATOM 788 N N . ILE A 1 103 ? -8.829 3.469 16.007 1.00 91.75 103 ILE A N 1
ATOM 789 C CA . ILE A 1 103 ? -10.280 3.247 16.012 1.00 91.75 103 ILE A CA 1
ATOM 790 C C . ILE A 1 103 ? -10.839 2.990 17.415 1.00 91.75 103 ILE A C 1
ATOM 792 O O . ILE A 1 103 ? -12.014 3.262 17.647 1.00 91.75 103 ILE A O 1
ATOM 796 N N . SER A 1 104 ? -10.032 2.488 18.357 1.00 90.25 104 SER A N 1
ATOM 797 C CA . SER A 1 104 ? -10.512 2.085 19.688 1.00 90.25 104 SER A CA 1
ATOM 798 C C . SER A 1 104 ? -11.155 3.228 20.479 1.00 90.25 104 SER A C 1
ATOM 800 O O . SER A 1 104 ? -12.208 3.026 21.079 1.00 90.25 104 SER A O 1
ATOM 802 N N . ASP A 1 105 ? -10.613 4.445 20.387 1.00 84.19 105 ASP A N 1
ATOM 803 C CA . ASP A 1 105 ? -11.170 5.641 21.036 1.00 84.19 105 ASP A CA 1
ATOM 804 C C . ASP A 1 105 ? -12.570 6.028 20.510 1.00 84.19 105 ASP A C 1
ATOM 806 O O . ASP A 1 105 ? -13.317 6.752 21.172 1.00 84.19 105 ASP A O 1
ATOM 810 N N . TYR A 1 106 ? -12.942 5.550 19.319 1.00 85.44 106 TYR A N 1
ATOM 811 C CA . TYR A 1 106 ? -14.192 5.892 18.632 1.00 85.44 106 TYR A CA 1
ATOM 812 C C . TYR A 1 106 ? -15.247 4.787 18.706 1.00 85.44 106 TYR A C 1
ATOM 814 O O . TYR A 1 106 ? -16.402 5.005 18.333 1.00 85.44 106 TYR A O 1
ATOM 822 N N . LEU A 1 107 ? -14.868 3.604 19.184 1.00 84.94 107 LEU A N 1
ATOM 823 C CA . LEU A 1 107 ? -15.712 2.421 19.188 1.00 84.94 107 LEU A CA 1
ATOM 824 C C . LEU A 1 107 ? -16.063 2.047 20.621 1.00 84.94 107 LEU A C 1
ATOM 826 O O . LEU A 1 107 ? -15.216 1.632 21.402 1.00 84.94 107 LEU A O 1
ATOM 830 N N . ASN A 1 108 ? -17.346 2.138 20.955 1.00 75.88 108 ASN A N 1
ATOM 831 C CA . ASN A 1 108 ? -17.859 1.658 22.232 1.00 75.88 108 ASN A CA 1
ATOM 832 C C . ASN A 1 108 ? -18.674 0.386 21.990 1.00 75.88 108 ASN A C 1
ATOM 834 O O . ASN A 1 108 ? -19.904 0.422 21.915 1.00 75.88 108 ASN A O 1
ATOM 838 N N . VAL A 1 109 ? -17.973 -0.727 21.773 1.00 64.69 109 VAL A N 1
ATOM 839 C CA . VAL A 1 109 ? -18.609 -2.036 21.586 1.00 64.69 109 VAL A CA 1
ATOM 840 C C . VAL A 1 109 ? -18.870 -2.629 22.966 1.00 64.69 109 VAL A C 1
ATOM 842 O O . VAL A 1 109 ? -17.929 -2.933 23.697 1.00 64.69 109 VAL A O 1
ATOM 845 N N . LYS A 1 110 ? -20.148 -2.713 23.341 1.00 51.09 110 LYS A N 1
ATOM 846 C CA . LYS A 1 110 ? -20.605 -3.410 24.550 1.00 51.09 110 LYS A CA 1
ATOM 847 C C . LYS A 1 110 ? -20.694 -4.910 24.323 1.00 51.09 110 LYS A C 1
ATOM 849 O O . LYS A 1 110 ? -21.113 -5.297 23.211 1.00 51.09 110 LYS A O 1
#

InterPro domains:
  IPR000447 FAD-dependent glycerol-3-phosphate dehydrogenase [PTHR11985] (1-109)
  IPR006076 FAD dependent oxidoreductase [PF01266] (7-107)

Sequence (110 aa):
KEFDVYAKVIVNAAGPFCDSVRRMADKDAEPIICPSSGVHIILPDYYSPEGMGLIVPKTKDGRVVFMLPWLGRTLAGTTDSNTTITMLPEPHEDEIQFILDAISDYLNVK

Radius of gyration: 19.75 Å; chains: 1; bounding box: 47×33×57 Å

pLDDT: mean 92.56, std 6.76, range [51.09, 98.31]

Organism: NCBI:txid210225

Foldseek 3Di:
DDDDDDDPDDDQPPVQCSVVVVCVVPVPDDDDHFDKDKDKDKAALVLDDPPDKDKLQQFPVRDIWIWDDDPRITIIDIDTGGDDDDPDDDDDPVRVVSRCRSCVVVDDDD

Secondary structure (DSSP, 8-state):
-------S------GGGHHHHHHHH-TT-------EE--EEEE-GGGS-TT--EEE---TTS--EEEEEETTEEEEE---EE----SS----HHHHHHHHHHHHTT----